Protein AF-A0A7I0JDM7-F1 (afdb_monomer)

pLDDT: mean 77.12, std 17.49, range [28.25, 97.5]

Nearest PDB structures (foldseek):
  3jyo-assembly1_A  TM=7.311E-01  e=2.366E-06  Corynebacterium glutamicum ATCC 13032
  3pgj-assembly2_C  TM=6.705E-01  e=1.230E-04  Vibrio cholerae O1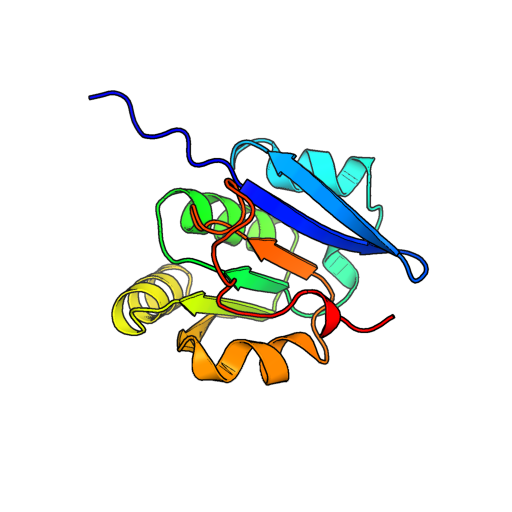 biovar El Tor str. N16961
  3o8q-assembly1_A  TM=6.409E-01  e=1.230E-04  Vibrio cholerae O1 biovar El Tor str. N16961
  3o8q-assembly1_B  TM=6.650E-01  e=2.326E-04  Vibrio cholerae O1 biovar El Tor str. N16961
  3pwz-assembly1_A  TM=7.160E-01  e=1.144E-03  Pseudomonas putida

Structure (mmCIF, N/CA/C/O backbone):
data_AF-A0A7I0JDM7-F1
#
_entry.id   AF-A0A7I0JDM7-F1
#
loop_
_atom_site.group_PDB
_atom_site.id
_atom_site.type_symbol
_atom_site.label_atom_id
_atom_site.label_alt_id
_atom_site.label_comp_id
_atom_site.label_asym_id
_atom_site.label_entity_id
_atom_site.label_seq_id
_atom_site.pdbx_PDB_ins_code
_atom_site.Cartn_x
_atom_site.Cartn_y
_atom_site.Cartn_z
_atom_site.occupancy
_atom_site.B_iso_or_equiv
_atom_site.auth_seq_id
_atom_site.auth_comp_id
_atom_site.auth_asym_id
_atom_site.auth_atom_id
_atom_site.pdbx_PDB_model_num
ATOM 1 N N . ALA A 1 1 ? 2.809 16.773 -22.679 1.00 34.84 1 ALA A N 1
ATOM 2 C CA . ALA A 1 1 ? 3.310 15.704 -21.801 1.00 34.84 1 ALA A CA 1
ATOM 3 C C . ALA A 1 1 ? 2.082 15.078 -21.173 1.00 34.84 1 ALA A C 1
ATOM 5 O O . ALA A 1 1 ? 1.463 15.714 -20.337 1.00 34.84 1 ALA A O 1
ATOM 6 N N . ALA A 1 2 ? 1.614 13.968 -21.742 1.00 28.25 2 ALA A N 1
ATOM 7 C CA . ALA A 1 2 ? 0.482 13.238 -21.197 1.00 28.25 2 ALA A CA 1
ATOM 8 C C . ALA A 1 2 ? 1.018 12.474 -19.989 1.00 28.25 2 ALA A C 1
ATOM 10 O O . ALA A 1 2 ? 1.854 11.588 -20.162 1.00 28.25 2 ALA A O 1
ATOM 11 N N . ASP A 1 3 ? 0.626 12.919 -18.798 1.00 33.66 3 ASP A N 1
ATOM 12 C CA . ASP A 1 3 ? 0.802 12.178 -17.558 1.00 33.66 3 ASP A CA 1
ATOM 13 C C . ASP A 1 3 ? 0.358 10.737 -17.801 1.00 33.66 3 ASP A C 1
ATOM 15 O O . ASP A 1 3 ? -0.779 10.495 -18.211 1.00 33.66 3 ASP A O 1
ATOM 19 N N . GLU A 1 4 ? 1.284 9.794 -17.624 1.00 35.41 4 GLU A N 1
ATOM 20 C CA . GLU A 1 4 ? 0.979 8.370 -17.599 1.00 35.41 4 GLU A CA 1
ATOM 21 C C . GLU A 1 4 ? -0.130 8.175 -16.569 1.00 35.41 4 GLU A C 1
ATOM 23 O O . GLU A 1 4 ? 0.100 8.271 -15.361 1.00 35.41 4 GLU A O 1
ATOM 28 N N . ILE A 1 5 ? -1.349 7.956 -17.061 1.00 36.09 5 ILE A N 1
ATOM 29 C CA . ILE A 1 5 ? -2.480 7.505 -16.264 1.00 36.09 5 ILE A CA 1
ATOM 30 C C . ILE A 1 5 ? -2.035 6.159 -15.696 1.00 36.09 5 ILE A C 1
ATOM 32 O O . ILE A 1 5 ? -2.026 5.135 -16.377 1.00 36.09 5 ILE A O 1
ATOM 36 N N . GLY A 1 6 ? -1.495 6.211 -14.481 1.00 45.19 6 GLY A N 1
ATOM 37 C CA . GLY A 1 6 ? -0.939 5.062 -13.801 1.00 45.19 6 GLY A CA 1
ATOM 38 C C . GLY A 1 6 ? -2.084 4.150 -13.404 1.00 45.19 6 GLY A C 1
ATOM 39 O O . GLY A 1 6 ? -2.763 4.416 -12.414 1.00 45.19 6 GLY A O 1
ATOM 40 N N . ALA A 1 7 ? -2.291 3.103 -14.197 1.00 49.16 7 ALA A N 1
ATOM 41 C CA . ALA A 1 7 ? -3.211 2.026 -13.883 1.00 49.16 7 ALA A CA 1
ATOM 42 C C . ALA A 1 7 ? -2.845 1.426 -12.516 1.00 49.16 7 ALA A C 1
ATOM 44 O O . ALA A 1 7 ? -1.697 1.036 -12.281 1.00 49.16 7 ALA A O 1
A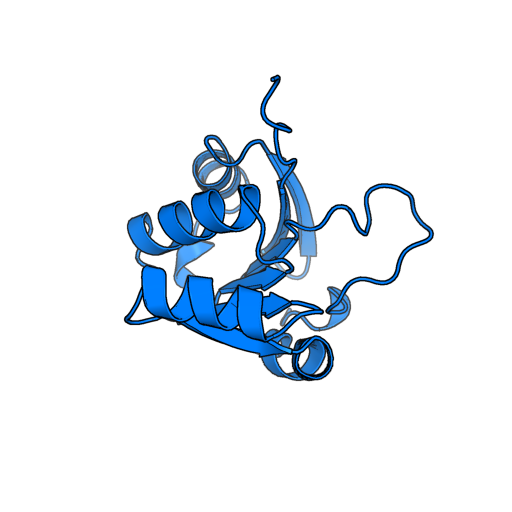TOM 45 N N . VAL A 1 8 ? -3.813 1.389 -11.601 1.00 55.09 8 VAL A N 1
ATOM 46 C CA . VAL A 1 8 ? -3.693 0.700 -10.315 1.00 55.09 8 VAL A CA 1
ATOM 47 C C . VAL A 1 8 ? -4.380 -0.647 -10.454 1.00 55.09 8 VAL A C 1
ATOM 49 O O . VAL A 1 8 ? -5.594 -0.700 -10.636 1.00 55.09 8 VAL A O 1
ATOM 52 N N . ASN A 1 9 ? -3.615 -1.728 -10.329 1.00 64.94 9 ASN A N 1
ATOM 53 C CA . ASN A 1 9 ? -4.160 -3.069 -10.169 1.00 64.94 9 ASN A CA 1
ATOM 54 C C . ASN A 1 9 ? -4.345 -3.324 -8.671 1.00 64.94 9 ASN A C 1
ATOM 56 O O . ASN A 1 9 ? -3.393 -3.581 -7.935 1.00 64.94 9 ASN A O 1
ATOM 60 N N . THR A 1 10 ? -5.574 -3.207 -8.199 1.00 62.50 10 THR A N 1
ATOM 61 C CA . THR A 1 10 ? -5.927 -3.404 -6.794 1.00 62.50 10 THR A CA 1
ATOM 62 C C . THR A 1 10 ? -6.244 -4.863 -6.555 1.00 62.50 10 THR A C 1
ATOM 64 O O . THR A 1 10 ? -7.078 -5.397 -7.276 1.00 62.50 10 THR A O 1
ATOM 67 N N . LEU A 1 11 ? -5.624 -5.488 -5.554 1.00 66.25 11 LEU A N 1
ATOM 68 C CA . LEU A 1 11 ? -6.001 -6.809 -5.070 1.00 66.25 11 LEU A CA 1
ATOM 69 C C . LEU A 1 11 ? -6.487 -6.708 -3.620 1.00 66.25 11 LEU A C 1
ATOM 71 O O . LEU A 1 11 ? -5.849 -6.077 -2.777 1.00 66.25 11 LEU A O 1
ATOM 75 N N . TRP A 1 12 ? -7.610 -7.332 -3.304 1.00 66.06 12 TRP A N 1
ATOM 76 C CA . TRP A 1 12 ? -8.112 -7.392 -1.931 1.00 66.06 12 TRP A CA 1
ATOM 77 C C . TRP A 1 12 ? -8.641 -8.781 -1.626 1.00 66.06 12 TRP A C 1
ATOM 79 O O . TRP A 1 12 ? -8.953 -9.545 -2.539 1.00 66.06 12 TRP A O 1
ATOM 89 N N . PHE A 1 13 ? -8.704 -9.102 -0.340 1.00 62.12 13 PHE A N 1
ATOM 90 C CA . PHE A 1 13 ? -9.249 -10.365 0.126 1.00 62.12 13 PHE A CA 1
ATOM 91 C C . PHE A 1 13 ? -10.645 -10.149 0.703 1.00 62.12 13 PHE A C 1
ATOM 93 O O . PHE A 1 13 ? -10.855 -9.250 1.522 1.00 62.12 13 PHE A O 1
ATOM 100 N N . GLU A 1 14 ? -11.593 -10.962 0.255 1.00 58.34 14 GLU A N 1
ATOM 101 C CA . GLU A 1 14 ? -12.970 -10.974 0.739 1.00 58.34 14 GLU A CA 1
ATOM 102 C C . GLU A 1 14 ? -13.489 -12.412 0.722 1.00 58.34 14 GLU A C 1
ATOM 104 O O . GLU A 1 14 ? -13.408 -13.091 -0.302 1.00 58.34 14 GLU A O 1
ATOM 109 N N . ASP A 1 15 ? -13.990 -12.882 1.866 1.00 59.66 15 ASP A N 1
ATOM 110 C CA . ASP A 1 15 ? -14.572 -14.219 2.044 1.00 59.66 15 ASP A CA 1
ATOM 111 C C . ASP A 1 15 ? -13.699 -15.383 1.529 1.00 59.66 15 ASP A C 1
ATOM 113 O O . ASP A 1 15 ? -14.197 -16.322 0.903 1.00 59.66 15 ASP A O 1
ATOM 117 N N . GLY A 1 16 ? -12.385 -15.362 1.769 1.00 55.50 16 GLY A N 1
ATOM 118 C CA . GLY A 1 16 ? -11.511 -16.426 1.271 1.00 55.50 16 GLY A CA 1
ATOM 119 C C . GLY A 1 16 ? -11.068 -16.253 -0.191 1.00 55.50 16 GLY A C 1
ATOM 120 O O . GLY A 1 16 ? -10.357 -17.116 -0.713 1.00 55.50 16 GLY A O 1
ATOM 121 N N . VAL A 1 17 ? -11.499 -15.185 -0.872 1.00 47.00 17 VAL A N 1
ATOM 122 C CA . VAL A 1 17 ? -11.291 -14.968 -2.309 1.00 47.00 17 VAL A CA 1
ATOM 123 C C . VAL A 1 17 ? -10.426 -13.735 -2.554 1.00 47.00 17 VAL A C 1
ATOM 125 O O . VAL A 1 17 ? -10.699 -12.644 -2.058 1.00 47.00 17 VAL A O 1
ATOM 128 N N . LEU A 1 18 ? -9.392 -13.913 -3.380 1.00 55.62 18 LEU A N 1
ATOM 129 C CA . LEU A 1 18 ? -8.583 -12.820 -3.903 1.00 55.62 18 LEU A CA 1
ATOM 130 C C . LEU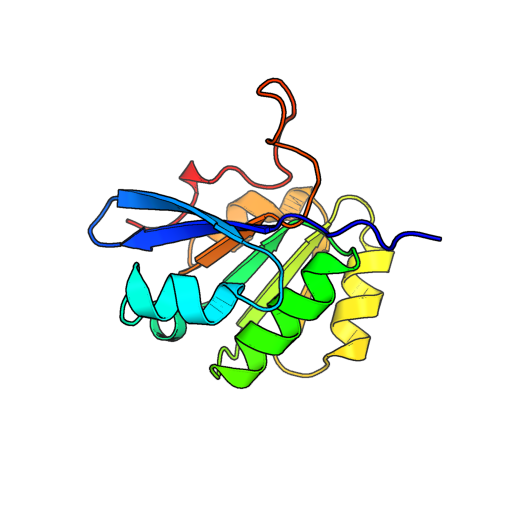 A 1 18 ? -9.305 -12.164 -5.084 1.00 55.62 18 LEU A C 1
ATOM 132 O O . LEU A 1 18 ? -9.475 -12.776 -6.141 1.00 55.62 18 LEU A O 1
ATOM 136 N N . TRP A 1 19 ? -9.678 -10.906 -4.917 1.00 61.31 19 TRP A N 1
ATOM 137 C CA . TRP A 1 19 ? -10.318 -10.088 -5.939 1.00 61.31 19 TRP A CA 1
ATOM 138 C C . TRP A 1 19 ? -9.325 -9.141 -6.598 1.00 61.31 19 TRP A C 1
ATOM 140 O O . TRP A 1 19 ? -8.288 -8.824 -6.017 1.00 61.31 19 TRP A O 1
ATOM 150 N N . GLY A 1 20 ? -9.637 -8.690 -7.818 1.00 57.31 20 GLY A N 1
ATOM 151 C CA . GLY A 1 20 ? -8.788 -7.787 -8.588 1.00 57.31 20 GLY A CA 1
ATOM 152 C C . GLY A 1 20 ? -9.568 -6.748 -9.392 1.00 57.31 20 GLY A C 1
ATOM 153 O O . GLY A 1 20 ? -10.549 -7.089 -10.049 1.00 57.31 20 GLY A O 1
ATOM 154 N N . GLY A 1 21 ? -9.109 -5.495 -9.383 1.00 58.75 21 GLY A N 1
ATOM 155 C CA . GLY A 1 21 ? -9.690 -4.394 -10.160 1.00 58.75 21 GLY A CA 1
ATOM 156 C C . GLY A 1 21 ? -8.623 -3.483 -10.768 1.00 58.75 21 GLY A C 1
ATOM 157 O O . GLY A 1 21 ? -7.603 -3.225 -10.136 1.00 58.75 21 GLY A O 1
ATOM 158 N N . ASN A 1 22 ? -8.849 -2.993 -11.991 1.00 54.50 22 ASN A N 1
ATOM 159 C CA . ASN A 1 22 ? -8.007 -1.976 -12.629 1.00 54.50 22 ASN A CA 1
ATOM 160 C C . ASN A 1 22 ? -8.696 -0.612 -12.486 1.00 54.50 22 ASN A C 1
ATOM 162 O O . ASN A 1 22 ? -9.808 -0.429 -12.982 1.00 54.50 22 ASN A O 1
ATOM 166 N N . THR A 1 23 ? -8.073 0.317 -11.767 1.00 55.00 23 THR A N 1
ATOM 167 C CA . THR A 1 23 ? -8.658 1.628 -11.455 1.00 55.00 23 THR A CA 1
ATOM 168 C C . THR A 1 23 ? -7.646 2.743 -11.661 1.00 55.00 23 THR A C 1
ATOM 170 O O . THR A 1 23 ? -6.484 2.606 -11.280 1.00 55.00 23 THR A O 1
ATOM 173 N N . ASP A 1 24 ? -8.093 3.890 -12.162 1.00 62.47 24 ASP A N 1
ATOM 174 C CA . ASP A 1 24 ? -7.325 5.128 -12.038 1.00 62.47 24 ASP A CA 1
ATOM 175 C C . ASP A 1 24 ? -7.281 5.531 -10.556 1.00 62.47 24 ASP A C 1
ATOM 177 O O . ASP A 1 24 ? -8.259 5.342 -9.827 1.00 62.47 24 ASP A O 1
ATOM 181 N N . GLY A 1 25 ? -6.174 6.120 -10.086 1.00 56.94 25 GLY A N 1
ATOM 182 C CA . GLY A 1 25 ? -5.992 6.461 -8.664 1.00 56.94 25 GLY A CA 1
ATOM 183 C C . GLY A 1 25 ? -7.117 7.311 -8.040 1.00 56.94 25 GLY A C 1
ATOM 184 O O . GLY A 1 25 ? -7.282 7.294 -6.825 1.00 56.94 25 GLY A O 1
ATOM 185 N N . TYR A 1 26 ? -7.921 8.003 -8.859 1.00 57.44 26 TYR A N 1
ATOM 186 C CA . TYR A 1 26 ? -9.092 8.787 -8.440 1.00 57.44 26 TYR A CA 1
ATOM 187 C C . TYR A 1 26 ? -10.342 7.935 -8.133 1.00 57.44 26 TYR A C 1
ATOM 189 O O . TYR A 1 26 ? -11.169 8.331 -7.317 1.00 57.44 26 TYR A O 1
ATOM 197 N N . GLY A 1 27 ? -10.492 6.772 -8.776 1.00 72.88 27 GLY A N 1
ATOM 198 C CA . GLY A 1 27 ? -11.628 5.855 -8.603 1.00 72.88 27 GLY A CA 1
ATOM 199 C C . GLY A 1 27 ? -11.352 4.681 -7.660 1.00 72.88 27 GLY A C 1
ATOM 200 O O . GLY A 1 27 ? -12.276 3.949 -7.318 1.00 72.88 27 GLY A O 1
ATOM 201 N N . PHE A 1 28 ? -10.102 4.518 -7.218 1.00 81.81 28 PHE A N 1
ATOM 202 C CA . PHE A 1 28 ? -9.623 3.396 -6.403 1.00 81.81 28 PHE A CA 1
ATOM 203 C C . PHE A 1 28 ? -10.506 3.090 -5.180 1.00 81.81 28 PHE A C 1
ATOM 205 O O . PHE A 1 28 ? -11.058 1.999 -5.063 1.00 81.81 28 PHE A O 1
ATOM 212 N N . ALA A 1 29 ? -10.674 4.057 -4.272 1.00 80.81 29 ALA A N 1
ATOM 213 C CA . ALA A 1 29 ? -11.401 3.814 -3.025 1.00 80.81 29 ALA A CA 1
ATOM 214 C C . ALA A 1 29 ? -12.905 3.623 -3.254 1.00 80.81 29 ALA A C 1
ATOM 216 O O . ALA A 1 29 ? -13.531 2.856 -2.537 1.00 80.81 29 ALA A O 1
ATOM 217 N N . ALA A 1 30 ? -13.483 4.303 -4.249 1.00 81.25 30 ALA A N 1
ATOM 218 C CA . ALA A 1 30 ? -14.891 4.132 -4.600 1.00 81.25 30 ALA A CA 1
ATOM 219 C C . ALA A 1 30 ? -15.163 2.731 -5.169 1.00 81.25 30 ALA A C 1
ATOM 221 O O . ALA A 1 30 ? -16.158 2.111 -4.813 1.00 81.25 30 ALA A O 1
ATOM 222 N N . ASN A 1 31 ? -14.251 2.208 -5.995 1.00 79.88 31 ASN A N 1
ATOM 223 C CA . ASN A 1 31 ? -14.351 0.852 -6.521 1.00 79.88 31 ASN A CA 1
ATOM 224 C C . ASN A 1 31 ? -14.292 -0.197 -5.399 1.00 79.88 31 ASN A C 1
ATOM 226 O O . ASN A 1 31 ? -15.131 -1.095 -5.379 1.00 79.88 31 ASN A O 1
ATOM 230 N N . LEU A 1 32 ? -13.369 -0.039 -4.442 1.00 80.81 32 LEU A N 1
ATOM 231 C CA . LEU A 1 32 ? -13.291 -0.906 -3.262 1.00 80.81 32 LEU A CA 1
ATOM 232 C C . LEU A 1 32 ? -14.509 -0.758 -2.338 1.00 80.81 32 LEU A C 1
ATOM 234 O O . LEU A 1 32 ? -14.983 -1.745 -1.794 1.00 80.81 32 LEU A O 1
ATOM 238 N N . ASP A 1 33 ? -15.057 0.444 -2.164 1.00 83.62 33 ASP A N 1
ATOM 239 C CA . ASP A 1 33 ? -16.289 0.618 -1.384 1.00 83.62 33 ASP A CA 1
ATOM 240 C C . ASP A 1 33 ? -17.478 -0.142 -1.995 1.00 83.62 33 ASP A C 1
ATOM 242 O O . ASP A 1 33 ? -18.330 -0.635 -1.258 1.00 83.62 33 ASP A O 1
ATOM 246 N N . GLU A 1 34 ? -17.539 -0.223 -3.327 1.00 81.12 34 GLU A N 1
ATOM 247 C CA . GLU A 1 34 ? -18.608 -0.901 -4.067 1.00 81.12 34 GLU A CA 1
ATOM 248 C C . GLU A 1 34 ? -18.432 -2.424 -4.103 1.00 81.12 34 GLU A C 1
ATOM 250 O O . GLU A 1 34 ? -19.403 -3.154 -3.916 1.00 81.12 34 GLU A O 1
ATOM 255 N N . HIS A 1 35 ? -17.206 -2.900 -4.331 1.00 77.62 35 HIS A N 1
ATOM 256 C CA . HIS A 1 35 ? -16.927 -4.317 -4.587 1.00 77.62 35 HIS A CA 1
ATOM 257 C C . HIS A 1 35 ? -16.319 -5.059 -3.394 1.00 77.62 35 HIS A C 1
ATOM 259 O O . HIS A 1 35 ? -16.149 -6.264 -3.494 1.00 77.62 35 HIS A O 1
ATOM 265 N N . ALA A 1 36 ? -15.959 -4.354 -2.317 1.00 77.50 36 ALA A N 1
ATOM 266 C CA . ALA A 1 36 ? -15.249 -4.892 -1.155 1.00 77.50 36 ALA A CA 1
ATOM 267 C C . ALA A 1 36 ? -15.702 -4.232 0.166 1.00 77.50 36 ALA A C 1
ATOM 269 O O . ALA A 1 36 ? -14.883 -3.660 0.900 1.00 77.50 36 ALA A O 1
ATOM 270 N N . PRO A 1 37 ? -17.004 -4.202 0.492 1.00 79.94 37 PRO A N 1
ATOM 271 C CA . PRO A 1 37 ? -17.511 -3.445 1.631 1.00 79.94 37 PRO A CA 1
ATOM 272 C C . PRO A 1 37 ? -16.788 -3.809 2.938 1.00 79.94 37 PRO A C 1
ATOM 274 O O . PRO A 1 37 ? -16.809 -4.939 3.410 1.00 79.94 37 PRO A O 1
ATOM 277 N N . GLY A 1 38 ? -16.167 -2.809 3.570 1.00 82.12 38 GLY A N 1
ATOM 278 C CA . GLY A 1 38 ? -15.433 -2.992 4.828 1.00 82.12 38 GLY A CA 1
ATOM 279 C C . GLY A 1 38 ? -13.922 -3.193 4.687 1.00 82.12 38 GLY A C 1
ATOM 280 O O . GLY A 1 38 ? -13.249 -3.186 5.716 1.00 82.12 38 GLY A O 1
ATOM 281 N N . TRP A 1 39 ? -13.380 -3.240 3.465 1.00 82.94 39 TRP A N 1
ATOM 282 C CA . TRP A 1 39 ? -11.947 -3.393 3.163 1.00 82.94 39 TRP A CA 1
ATOM 283 C C . TRP A 1 39 ? -11.012 -2.533 4.033 1.00 82.94 39 TRP A C 1
ATOM 285 O O . TRP A 1 39 ? -9.981 -3.003 4.510 1.00 82.94 39 TRP A O 1
ATOM 295 N N . ALA A 1 40 ? -11.389 -1.282 4.320 1.00 83.44 40 ALA A N 1
ATOM 296 C CA . ALA A 1 40 ? -10.580 -0.349 5.110 1.00 83.44 40 ALA A CA 1
ATOM 297 C C . ALA A 1 40 ? -10.406 -0.752 6.592 1.00 83.44 40 ALA A C 1
ATOM 299 O O . ALA A 1 40 ? -9.619 -0.138 7.314 1.00 83.44 40 ALA A O 1
ATOM 300 N N . LYS A 1 41 ? -11.147 -1.762 7.067 1.00 82.81 41 LYS A N 1
ATOM 301 C CA . LYS A 1 41 ? -11.072 -2.302 8.433 1.00 82.81 41 LYS A CA 1
ATOM 302 C C . LYS A 1 41 ? -10.299 -3.618 8.515 1.00 82.81 41 LYS A C 1
ATOM 304 O O . LYS A 1 41 ? -10.047 -4.076 9.627 1.00 82.81 41 LY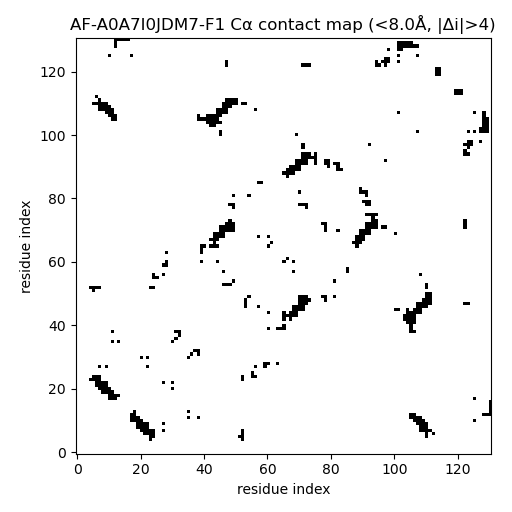S A O 1
ATOM 309 N N . ASN A 1 42 ? -9.901 -4.194 7.380 1.00 80.69 42 ASN A N 1
ATOM 310 C CA . ASN A 1 42 ? -9.339 -5.546 7.309 1.00 80.69 42 ASN A CA 1
ATOM 311 C C . ASN A 1 42 ? -7.851 -5.615 7.682 1.00 80.69 42 ASN A C 1
ATOM 313 O O . ASN A 1 42 ? -7.238 -6.669 7.575 1.00 80.69 42 ASN A O 1
ATOM 317 N N . GLY A 1 43 ? -7.274 -4.506 8.152 1.00 85.56 43 GLY A N 1
ATOM 318 C CA . GLY A 1 43 ? -5.907 -4.450 8.652 1.00 85.56 43 GLY A CA 1
ATOM 319 C C . GLY A 1 43 ? -4.995 -3.548 7.815 1.00 85.56 43 GLY A C 1
ATOM 320 O O . GLY A 1 43 ? -5.468 -2.616 7.159 1.00 85.56 43 GLY A O 1
ATOM 321 N N . PRO A 1 44 ? -3.676 -3.773 7.890 1.00 92.88 44 PRO A N 1
ATOM 322 C CA . PRO A 1 44 ? -2.671 -3.054 7.121 1.00 92.88 44 PRO A CA 1
ATOM 323 C C . PRO A 1 44 ? -2.880 -3.153 5.608 1.00 92.88 44 PRO A C 1
ATOM 325 O O . PRO A 1 44 ? -3.298 -4.190 5.092 1.00 92.88 44 PRO A O 1
ATOM 328 N N . ALA A 1 45 ? -2.509 -2.093 4.893 1.00 92.94 45 ALA A N 1
ATOM 329 C CA . ALA A 1 45 ? -2.484 -2.075 3.435 1.00 92.94 45 ALA A CA 1
ATOM 330 C C . ALA A 1 45 ? -1.044 -2.122 2.917 1.00 92.94 45 ALA A C 1
ATOM 332 O O . ALA A 1 45 ? -0.223 -1.270 3.260 1.00 92.94 45 ALA A O 1
ATOM 333 N N . VAL A 1 46 ? -0.739 -3.078 2.045 1.00 93.75 46 VAL A N 1
ATOM 334 C CA . VAL A 1 46 ? 0.544 -3.170 1.343 1.00 93.75 46 VAL A CA 1
ATOM 335 C C . VAL A 1 46 ? 0.401 -2.543 -0.039 1.00 93.75 46 VAL A C 1
ATOM 337 O O . VAL A 1 46 ? -0.491 -2.899 -0.799 1.00 93.75 46 VAL A O 1
ATOM 340 N N . VAL A 1 47 ? 1.283 -1.608 -0.389 1.00 92.38 47 VAL A N 1
ATOM 341 C CA . VAL A 1 47 ? 1.310 -0.944 -1.700 1.00 92.38 47 VAL A CA 1
ATOM 342 C C . VAL A 1 47 ? 2.599 -1.324 -2.419 1.00 92.38 47 VAL A C 1
ATOM 344 O O . VAL A 1 47 ? 3.689 -0.964 -1.976 1.00 92.38 47 VAL A O 1
ATOM 347 N N . LEU A 1 48 ? 2.492 -2.031 -3.542 1.00 91.19 48 LEU A N 1
ATOM 348 C CA . LEU A 1 48 ? 3.632 -2.343 -4.400 1.00 91.19 48 LEU A CA 1
ATOM 349 C C . LEU A 1 48 ? 3.868 -1.186 -5.364 1.00 91.19 48 LEU A C 1
ATOM 351 O O . LEU A 1 48 ? 2.992 -0.843 -6.159 1.00 91.19 48 LEU A O 1
ATOM 355 N N . GLY A 1 49 ? 5.068 -0.618 -5.330 1.00 89.81 49 GLY A N 1
ATOM 356 C CA . GLY A 1 49 ? 5.475 0.514 -6.156 1.00 89.81 49 GLY A CA 1
ATOM 357 C C . GLY A 1 49 ? 5.592 1.823 -5.380 1.00 89.81 49 GLY A C 1
ATOM 358 O O . GLY A 1 49 ? 5.046 1.995 -4.296 1.00 89.81 49 GLY A O 1
ATOM 359 N N . ALA A 1 50 ? 6.353 2.754 -5.953 1.00 90.56 50 ALA A N 1
ATOM 360 C CA . ALA A 1 50 ? 6.572 4.090 -5.401 1.00 90.56 50 ALA A CA 1
ATOM 361 C C . ALA A 1 50 ? 6.543 5.167 -6.507 1.00 90.56 50 ALA A C 1
ATOM 363 O O . ALA A 1 50 ? 7.436 6.010 -6.597 1.00 90.56 50 ALA A O 1
ATOM 364 N N . GLY A 1 51 ? 5.563 5.068 -7.411 1.00 85.25 51 GLY A N 1
ATOM 365 C CA . GLY A 1 51 ? 5.348 5.974 -8.547 1.00 85.25 51 GLY A CA 1
ATOM 366 C C . GLY A 1 51 ? 4.201 6.966 -8.320 1.00 85.25 51 GLY A C 1
ATOM 367 O O . GLY A 1 51 ? 3.704 7.117 -7.204 1.00 85.25 51 GLY A O 1
ATOM 368 N N . GLY A 1 52 ? 3.760 7.644 -9.388 1.00 81.94 52 GLY A N 1
ATOM 369 C CA . GLY A 1 52 ? 2.651 8.609 -9.326 1.00 81.94 52 GLY A CA 1
ATOM 370 C C . GLY A 1 52 ? 1.341 7.983 -8.834 1.00 81.94 52 GLY A C 1
ATOM 371 O O . GLY A 1 52 ? 0.710 8.514 -7.923 1.00 81.94 52 GLY A O 1
ATOM 372 N N . ALA A 1 53 ? 0.998 6.796 -9.344 1.00 82.06 53 ALA A N 1
ATOM 373 C CA . ALA A 1 53 ? -0.175 6.036 -8.911 1.00 82.06 53 ALA A CA 1
ATOM 374 C C . ALA A 1 53 ? -0.137 5.669 -7.416 1.00 82.06 53 ALA A C 1
ATOM 376 O O . ALA A 1 53 ? -1.143 5.796 -6.720 1.00 82.06 53 ALA A O 1
ATOM 377 N N . SER A 1 54 ? 1.039 5.305 -6.887 1.00 88.00 54 SER A N 1
ATOM 378 C CA . SER A 1 54 ? 1.216 4.997 -5.462 1.00 88.00 54 SER A CA 1
ATOM 379 C C . SER A 1 54 ? 0.850 6.185 -4.574 1.00 88.00 54 SER A C 1
ATOM 381 O O . SER A 1 54 ? 0.249 5.995 -3.523 1.00 88.00 54 SER A O 1
ATOM 383 N N . ARG A 1 55 ? 1.157 7.421 -4.998 1.00 89.50 55 ARG A N 1
ATOM 384 C CA . ARG A 1 55 ? 0.798 8.633 -4.241 1.00 89.50 55 ARG A CA 1
ATOM 385 C C . ARG A 1 55 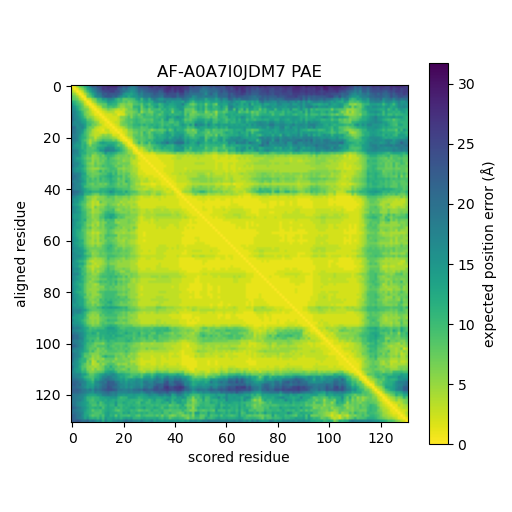? -0.718 8.800 -4.130 1.00 89.50 55 ARG A C 1
ATOM 387 O O . ARG A 1 55 ? -1.205 9.066 -3.035 1.00 89.50 55 ARG A O 1
ATOM 394 N N . ALA A 1 56 ? -1.447 8.615 -5.231 1.00 85.62 56 ALA A N 1
ATOM 395 C CA . ALA A 1 56 ? -2.908 8.697 -5.235 1.00 85.62 56 ALA A CA 1
ATOM 396 C C . ALA A 1 56 ? -3.537 7.617 -4.338 1.00 85.62 56 ALA A C 1
ATOM 398 O O . ALA A 1 56 ? -4.382 7.928 -3.502 1.00 85.62 56 ALA A O 1
ATOM 399 N N . VAL A 1 57 ? -3.050 6.374 -4.438 1.00 89.31 57 VAL A N 1
ATOM 400 C CA . VAL A 1 57 ? -3.497 5.261 -3.586 1.00 89.31 57 VAL A CA 1
ATOM 401 C C . VAL A 1 57 ? -3.241 5.557 -2.111 1.00 89.31 57 VAL A C 1
ATOM 403 O O . VAL A 1 57 ? -4.172 5.503 -1.318 1.00 89.31 57 VAL A O 1
ATOM 406 N N . ILE A 1 58 ? -2.011 5.912 -1.722 1.00 92.00 58 ILE A N 1
ATOM 407 C CA . ILE A 1 58 ? -1.673 6.168 -0.310 1.00 92.00 58 ILE A CA 1
ATOM 408 C C . ILE A 1 58 ? -2.529 7.304 0.258 1.00 92.00 58 ILE A C 1
ATOM 410 O O . ILE A 1 58 ? -2.985 7.213 1.397 1.00 92.00 58 ILE A O 1
ATOM 414 N N . HIS A 1 59 ? -2.783 8.352 -0.531 1.00 90.44 59 HIS A N 1
ATOM 415 C CA . HIS A 1 59 ? -3.687 9.426 -0.133 1.00 90.44 59 HIS A CA 1
ATOM 416 C C . HIS A 1 59 ? -5.097 8.893 0.159 1.00 90.44 59 HIS A C 1
ATOM 418 O O . HIS A 1 59 ? -5.595 9.085 1.267 1.00 90.44 59 HIS A O 1
ATOM 424 N N . ALA A 1 60 ? -5.681 8.135 -0.774 1.00 88.88 60 ALA A N 1
ATOM 425 C CA . ALA A 1 60 ? -7.005 7.544 -0.610 1.00 88.88 60 ALA A CA 1
ATOM 426 C C . ALA A 1 60 ? -7.081 6.588 0.598 1.00 88.88 60 ALA A C 1
ATOM 428 O O . ALA A 1 60 ? -8.035 6.643 1.371 1.00 88.88 60 ALA A O 1
ATOM 429 N N . LEU A 1 61 ? -6.056 5.755 0.823 1.00 91.38 61 LEU A N 1
ATOM 430 C CA . LEU A 1 61 ? -5.973 4.871 1.995 1.00 91.38 61 LEU A CA 1
ATOM 431 C C . LEU A 1 61 ? -6.002 5.673 3.310 1.00 91.38 61 LEU A C 1
ATOM 433 O O . LEU A 1 61 ? -6.720 5.307 4.246 1.00 91.38 61 LEU A O 1
ATOM 437 N N . LYS A 1 62 ? -5.266 6.791 3.380 1.00 92.12 62 LYS A N 1
ATOM 438 C CA . LYS A 1 62 ? -5.258 7.670 4.560 1.00 92.12 62 LYS A CA 1
ATOM 439 C C . LYS A 1 62 ? -6.595 8.373 4.770 1.00 92.12 62 LYS A C 1
ATOM 441 O O . LYS A 1 62 ? -7.052 8.443 5.908 1.00 92.12 62 LYS A O 1
ATOM 446 N N . GLU A 1 63 ? -7.236 8.857 3.707 1.00 90.75 63 GLU A N 1
ATOM 447 C CA . GLU A 1 63 ? -8.574 9.466 3.788 1.00 90.75 63 GLU A CA 1
ATOM 448 C C . GLU A 1 63 ? -9.630 8.476 4.295 1.00 90.75 63 GLU A C 1
ATOM 450 O O . GLU A 1 63 ? -10.541 8.855 5.030 1.00 90.75 63 GLU A O 1
ATOM 455 N N . ARG A 1 64 ? -9.468 7.187 3.977 1.00 89.19 64 ARG A N 1
ATOM 456 C CA . ARG A 1 64 ? -10.315 6.096 4.486 1.00 89.19 64 ARG A CA 1
ATOM 457 C C . ARG A 1 64 ? -9.942 5.610 5.885 1.00 89.19 64 ARG A C 1
ATOM 459 O O . ARG A 1 64 ? -10.608 4.730 6.424 1.00 89.19 64 ARG A O 1
ATOM 466 N N . GLY A 1 65 ? -8.940 6.225 6.509 1.00 91.62 65 GLY A N 1
ATOM 467 C CA . GLY A 1 65 ? -8.584 5.995 7.905 1.00 91.62 65 GLY A CA 1
ATOM 468 C C . GLY A 1 65 ? -7.674 4.792 8.145 1.00 91.62 65 GLY A C 1
ATOM 469 O O . GLY A 1 65 ? -7.525 4.389 9.301 1.00 91.62 65 GLY A O 1
ATOM 470 N N . ILE A 1 66 ? -7.042 4.238 7.105 1.00 92.75 66 ILE A N 1
ATOM 471 C CA . ILE A 1 66 ? -6.039 3.181 7.270 1.00 92.75 66 ILE A CA 1
ATOM 472 C C . ILE A 1 66 ? -4.808 3.767 7.963 1.00 92.75 66 ILE A C 1
ATOM 474 O O . ILE A 1 66 ? -4.265 4.798 7.559 1.00 92.75 66 ILE A O 1
ATOM 478 N N . LYS A 1 67 ? -4.386 3.105 9.044 1.00 93.50 67 LYS A N 1
ATOM 479 C CA . LYS A 1 67 ? -3.325 3.586 9.944 1.00 93.50 67 LYS A CA 1
ATOM 480 C C . LYS A 1 67 ? -1.979 2.898 9.744 1.00 93.50 67 LYS A C 1
ATOM 482 O O . LYS A 1 67 ? -0.992 3.390 10.281 1.00 93.50 67 LYS A O 1
ATOM 487 N N . ASP A 1 68 ? -1.947 1.787 9.015 1.00 96.12 68 ASP A N 1
ATOM 488 C CA . ASP A 1 68 ? -0.731 1.045 8.686 1.00 96.12 68 ASP A CA 1
ATOM 489 C C . ASP A 1 68 ? -0.691 0.799 7.174 1.00 96.12 68 ASP A C 1
ATOM 491 O O . ASP A 1 68 ? -1.435 -0.022 6.638 1.00 96.12 68 ASP A O 1
ATOM 495 N N . ILE A 1 69 ? 0.135 1.581 6.484 1.00 96.56 69 ILE A N 1
ATOM 496 C CA . ILE A 1 69 ? 0.360 1.513 5.043 1.00 96.56 69 ILE A CA 1
ATOM 497 C C . ILE A 1 69 ? 1.830 1.160 4.819 1.00 96.56 69 ILE A C 1
ATOM 499 O O . ILE A 1 69 ? 2.733 1.849 5.296 1.00 96.56 69 ILE A O 1
ATOM 503 N N . ARG A 1 70 ? 2.083 0.093 4.068 1.00 96.62 70 ARG A N 1
ATOM 504 C CA . ARG A 1 70 ? 3.407 -0.506 3.882 1.00 96.62 70 ARG A CA 1
ATOM 505 C C . ARG A 1 70 ? 3.782 -0.434 2.413 1.00 96.62 70 ARG A C 1
ATOM 507 O O . ARG A 1 70 ? 3.245 -1.165 1.587 1.00 96.62 70 ARG A O 1
ATOM 514 N N . ILE A 1 71 ? 4.695 0.463 2.071 1.00 96.00 71 ILE A N 1
ATOM 515 C CA . ILE A 1 71 ? 5.145 0.654 0.693 1.00 96.00 71 ILE A CA 1
ATOM 516 C C . ILE A 1 71 ? 6.290 -0.311 0.421 1.00 96.00 71 ILE A C 1
ATOM 518 O O . ILE A 1 71 ? 7.328 -0.232 1.073 1.00 96.00 71 ILE A O 1
ATOM 522 N N . VAL A 1 72 ? 6.136 -1.174 -0.576 1.00 94.38 72 VAL A N 1
ATOM 523 C CA . VAL A 1 72 ? 7.175 -2.102 -1.025 1.00 94.38 72 VAL A CA 1
ATOM 524 C C . VAL A 1 72 ? 7.640 -1.679 -2.409 1.00 94.38 72 VAL A C 1
ATOM 526 O O . VAL A 1 72 ? 6.853 -1.595 -3.351 1.00 94.38 72 VAL A O 1
ATOM 529 N N . ASN A 1 73 ? 8.936 -1.417 -2.568 1.00 92.56 73 ASN A N 1
ATOM 530 C CA . ASN A 1 73 ? 9.489 -1.044 -3.867 1.00 92.56 73 ASN A CA 1
ATOM 531 C C . ASN A 1 73 ? 10.873 -1.659 -4.105 1.00 92.56 73 ASN A C 1
ATOM 533 O O . ASN A 1 73 ? 11.662 -1.836 -3.179 1.00 92.56 73 ASN A O 1
ATOM 537 N N . ARG A 1 74 ? 11.212 -1.918 -5.379 1.00 89.50 74 ARG A N 1
ATOM 538 C CA . ARG A 1 74 ? 12.558 -2.391 -5.768 1.00 89.50 74 ARG A CA 1
ATOM 539 C C . ARG A 1 74 ? 13.651 -1.408 -5.349 1.00 89.50 74 ARG A C 1
ATOM 541 O O . ARG A 1 74 ? 14.706 -1.810 -4.879 1.00 89.50 74 ARG A O 1
ATOM 548 N N . THR A 1 75 ? 13.386 -0.113 -5.503 1.00 91.38 75 THR A N 1
ATOM 549 C CA . THR A 1 75 ? 14.284 0.957 -5.059 1.00 91.38 75 THR A CA 1
ATOM 550 C C . THR A 1 75 ? 13.782 1.507 -3.727 1.00 91.38 75 THR A C 1
ATOM 552 O O . THR A 1 75 ? 12.887 2.357 -3.719 1.00 91.38 75 THR A O 1
ATOM 555 N N . LEU A 1 76 ? 14.361 1.040 -2.615 1.00 93.31 76 LEU A N 1
ATOM 556 C CA . LEU A 1 76 ? 13.951 1.413 -1.253 1.00 93.31 76 LEU A CA 1
ATOM 557 C C . LEU A 1 76 ? 13.873 2.934 -1.054 1.00 93.31 76 LEU A C 1
ATOM 559 O O . LEU A 1 76 ? 12.859 3.431 -0.579 1.00 93.31 76 LEU A O 1
ATOM 563 N N . ALA A 1 77 ? 14.871 3.684 -1.531 1.00 95.56 77 ALA A N 1
ATOM 564 C CA . ALA A 1 77 ? 14.921 5.141 -1.380 1.00 95.56 77 ALA A CA 1
ATOM 565 C C . ALA A 1 77 ? 13.663 5.872 -1.901 1.00 95.56 77 ALA A C 1
ATOM 567 O O . ALA A 1 77 ? 13.260 6.884 -1.331 1.00 95.56 77 ALA A O 1
ATOM 568 N N . ARG A 1 78 ? 13.007 5.350 -2.953 1.00 93.81 78 ARG A N 1
ATOM 569 C CA . ARG A 1 78 ? 11.742 5.915 -3.463 1.00 93.81 78 ARG A CA 1
ATOM 570 C C . ARG A 1 78 ? 10.570 5.643 -2.518 1.00 93.81 78 ARG A C 1
ATOM 572 O O . ARG A 1 78 ? 9.733 6.516 -2.323 1.00 93.81 78 ARG A O 1
ATOM 579 N N . ALA A 1 79 ? 10.511 4.449 -1.925 1.00 95.56 79 ALA A N 1
ATOM 580 C CA . ALA A 1 79 ? 9.502 4.132 -0.918 1.00 95.56 79 ALA A CA 1
ATOM 581 C C . ALA A 1 79 ? 9.706 4.984 0.344 1.00 95.56 79 ALA A C 1
ATOM 583 O O . ALA A 1 79 ? 8.742 5.521 0.878 1.00 95.56 79 ALA A O 1
ATOM 584 N N . GLU A 1 80 ? 10.953 5.179 0.780 1.00 97.19 80 GLU A N 1
ATOM 585 C CA . GLU A 1 80 ? 11.272 6.028 1.934 1.00 97.19 80 GLU A CA 1
ATOM 586 C C . GLU A 1 80 ? 10.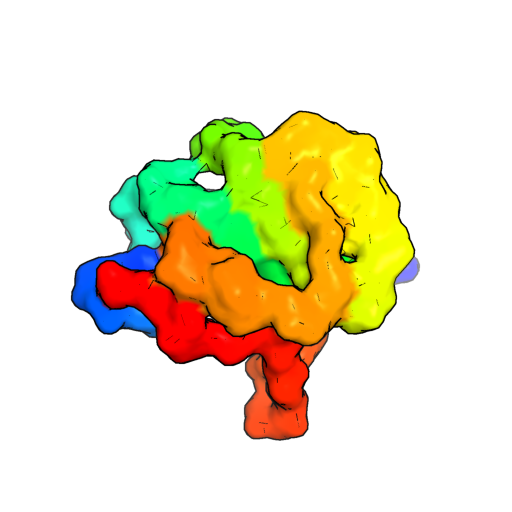901 7.496 1.701 1.00 97.19 80 GLU A C 1
ATOM 588 O O . GLU A 1 80 ? 10.450 8.171 2.625 1.00 97.19 80 GLU A O 1
ATOM 593 N N . GLU A 1 81 ? 11.072 8.007 0.478 1.00 96.50 81 GLU A N 1
ATOM 594 C CA . GLU A 1 81 ? 10.616 9.350 0.110 1.00 96.50 81 GLU A CA 1
ATOM 595 C C . GLU A 1 81 ? 9.104 9.495 0.306 1.00 96.50 81 GLU A C 1
ATOM 597 O O . GLU A 1 81 ? 8.657 10.455 0.936 1.00 96.50 81 GLU A O 1
ATOM 602 N N . LEU A 1 82 ? 8.322 8.519 -0.165 1.00 94.12 82 LEU A N 1
ATOM 603 C CA . LEU A 1 82 ? 6.876 8.497 0.045 1.00 94.12 82 LEU A CA 1
ATOM 604 C C . LEU A 1 82 ? 6.511 8.341 1.525 1.00 94.12 82 LEU A C 1
ATOM 606 O O . LEU A 1 82 ? 5.643 9.064 2.010 1.00 94.12 82 LEU A O 1
ATOM 610 N N . GLY A 1 83 ? 7.201 7.462 2.255 1.00 96.06 83 GLY A N 1
ATOM 611 C CA . GLY A 1 83 ? 7.012 7.289 3.696 1.00 96.06 83 GLY A CA 1
ATOM 612 C C . GLY A 1 83 ? 7.219 8.597 4.461 1.00 96.06 83 GLY A C 1
ATOM 613 O O . GLY A 1 83 ? 6.369 8.994 5.252 1.00 96.06 83 GLY A O 1
ATOM 614 N N . ARG A 1 84 ? 8.290 9.343 4.155 1.00 96.88 84 ARG A N 1
ATOM 615 C CA . ARG A 1 84 ? 8.526 10.677 4.734 1.00 96.88 84 ARG A CA 1
ATOM 616 C C . ARG A 1 84 ? 7.466 11.694 4.318 1.00 96.88 84 ARG A C 1
ATOM 618 O O . ARG A 1 84 ? 7.045 12.490 5.150 1.00 96.88 84 ARG A O 1
ATOM 625 N N . HIS A 1 85 ? 7.046 11.675 3.054 1.00 95.12 85 HIS A N 1
ATOM 626 C CA . HIS A 1 85 ? 6.050 12.607 2.526 1.00 95.12 85 HIS A CA 1
ATOM 627 C C . HIS A 1 85 ? 4.685 12.454 3.211 1.00 95.12 85 HIS A C 1
ATOM 629 O O . HIS A 1 85 ? 4.079 13.450 3.597 1.00 95.12 85 HIS A O 1
ATOM 635 N N . PHE A 1 86 ? 4.212 11.219 3.389 1.00 94.88 86 PHE A N 1
ATOM 636 C CA . PHE A 1 86 ? 2.916 10.949 4.015 1.00 94.88 86 PHE A CA 1
ATOM 637 C C . PHE A 1 86 ? 2.982 10.849 5.544 1.00 94.88 86 PHE A C 1
ATOM 639 O O . PHE A 1 86 ? 1.953 11.014 6.207 1.00 94.88 86 PHE A O 1
ATOM 646 N N . GLY A 1 87 ? 4.162 10.606 6.113 1.00 94.75 87 GLY A N 1
ATOM 647 C CA . GLY A 1 87 ? 4.412 10.631 7.549 1.00 94.75 87 GLY A CA 1
ATOM 648 C C . GLY A 1 87 ? 3.749 9.478 8.303 1.00 94.75 87 GLY A C 1
ATOM 649 O O . GLY A 1 87 ? 3.818 8.322 7.894 1.00 94.75 87 GLY A O 1
ATOM 650 N N . ALA A 1 88 ? 3.122 9.796 9.439 1.00 94.06 88 ALA A N 1
ATOM 651 C CA . ALA A 1 88 ? 2.581 8.802 10.363 1.00 94.06 88 ALA A CA 1
ATOM 652 C C . ALA A 1 88 ? 1.662 7.779 9.671 1.00 94.06 88 ALA A C 1
ATOM 654 O O . ALA A 1 88 ? 0.805 8.140 8.853 1.00 94.06 88 ALA A O 1
ATOM 655 N N . GLY A 1 89 ? 1.849 6.511 10.042 1.00 94.44 89 GLY A N 1
ATOM 656 C CA . GLY A 1 89 ? 1.107 5.379 9.496 1.00 94.44 89 GLY A CA 1
ATOM 657 C C . GLY A 1 89 ? 1.584 4.898 8.127 1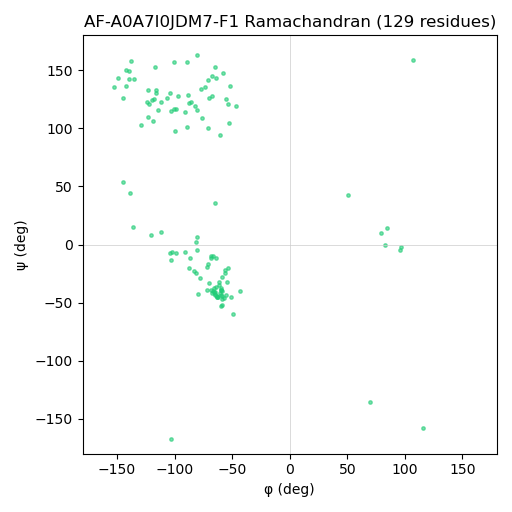.00 94.44 89 GLY A C 1
ATOM 658 O O . GLY A 1 89 ? 0.897 4.091 7.515 1.00 94.44 89 GLY A O 1
ATOM 659 N N . VAL A 1 90 ? 2.731 5.383 7.633 1.00 97.50 90 VAL A N 1
ATOM 660 C CA . VAL A 1 90 ? 3.326 4.929 6.370 1.00 97.50 90 VAL A CA 1
ATOM 661 C C . VAL A 1 90 ? 4.757 4.449 6.597 1.00 97.50 90 VAL A C 1
ATOM 663 O O . VAL A 1 90 ? 5.606 5.193 7.086 1.00 97.50 90 VAL A O 1
ATOM 666 N N . SER A 1 91 ? 5.030 3.199 6.231 1.00 97.38 91 SER A N 1
ATOM 667 C CA . SER A 1 91 ? 6.341 2.554 6.323 1.00 97.38 91 SER A CA 1
ATOM 668 C C . SER A 1 91 ? 6.867 2.178 4.936 1.00 97.38 91 SER A C 1
ATOM 670 O O . SER A 1 91 ? 6.095 1.992 3.994 1.00 97.38 91 SER A O 1
ATOM 672 N N . ALA A 1 92 ? 8.190 2.109 4.792 1.00 96.62 92 ALA A N 1
ATOM 673 C CA . ALA A 1 92 ? 8.865 1.877 3.519 1.00 96.62 92 ALA A CA 1
ATOM 674 C C . ALA A 1 92 ? 9.763 0.644 3.593 1.00 96.62 92 ALA A C 1
ATOM 676 O O . ALA A 1 92 ? 10.554 0.507 4.523 1.00 96.62 92 ALA A O 1
ATOM 677 N N . HIS A 1 93 ? 9.658 -0.219 2.585 1.00 95.88 93 HIS A N 1
ATOM 678 C CA . HIS A 1 93 ? 10.268 -1.541 2.571 1.00 95.88 93 HIS A CA 1
ATOM 679 C C . HIS A 1 93 ? 10.846 -1.882 1.196 1.00 95.88 93 HIS A C 1
ATOM 681 O O . HIS A 1 93 ? 10.361 -1.441 0.148 1.00 95.88 93 HIS A O 1
ATOM 687 N N . GLY A 1 94 ? 11.909 -2.685 1.199 1.00 91.69 94 GLY A N 1
ATOM 688 C CA . GLY A 1 94 ? 12.499 -3.235 -0.019 1.00 91.69 94 GLY A CA 1
ATOM 689 C C . GLY A 1 94 ? 11.731 -4.459 -0.521 1.00 91.69 94 GLY A C 1
ATOM 690 O O . GLY A 1 94 ? 11.004 -5.098 0.235 1.00 91.69 94 GLY A O 1
ATOM 691 N N . ALA A 1 95 ? 11.943 -4.835 -1.785 1.00 81.06 95 ALA A N 1
ATOM 692 C CA . ALA A 1 95 ? 11.253 -5.967 -2.421 1.00 81.06 95 ALA A CA 1
ATOM 693 C C . ALA A 1 95 ? 11.401 -7.319 -1.683 1.00 81.06 95 ALA A C 1
ATOM 695 O O . ALA A 1 95 ? 10.538 -8.174 -1.812 1.00 81.06 95 ALA A O 1
ATOM 696 N N . GLY A 1 96 ? 12.458 -7.514 -0.886 1.00 81.25 96 GLY A N 1
ATOM 697 C CA . GLY A 1 96 ? 12.648 -8.745 -0.107 1.00 81.25 96 GLY A CA 1
ATOM 698 C C . GLY A 1 96 ? 11.692 -8.915 1.080 1.00 81.25 96 GLY A C 1
ATOM 699 O O . GLY A 1 96 ? 11.555 -10.025 1.576 1.00 81.25 96 GLY A O 1
ATOM 700 N N . ALA A 1 97 ? 11.022 -7.848 1.525 1.00 80.50 97 ALA A N 1
ATOM 701 C CA . ALA A 1 97 ? 10.132 -7.883 2.689 1.00 80.50 97 ALA A CA 1
ATOM 702 C C . ALA A 1 97 ? 8.670 -8.214 2.333 1.00 80.50 97 ALA A C 1
ATOM 704 O O . ALA A 1 97 ? 7.847 -8.387 3.225 1.00 80.50 97 ALA A O 1
ATOM 705 N N . GLY A 1 98 ? 8.326 -8.294 1.040 1.00 74.50 98 GLY A N 1
ATOM 706 C CA . GLY A 1 98 ? 6.937 -8.400 0.584 1.00 74.50 98 GLY A CA 1
ATOM 707 C C . GLY A 1 98 ? 6.165 -9.572 1.197 1.00 74.50 98 GLY A C 1
ATOM 708 O O . GLY A 1 98 ? 5.036 -9.381 1.628 1.00 74.50 98 GLY A O 1
ATOM 709 N N . GLY A 1 99 ? 6.777 -10.758 1.290 1.00 76.38 99 GLY A N 1
ATOM 710 C CA . GLY A 1 99 ? 6.113 -11.952 1.829 1.00 76.38 99 GLY A CA 1
ATOM 711 C C . GLY A 1 99 ? 5.742 -11.839 3.311 1.00 76.38 99 GLY A C 1
ATOM 712 O O . GLY A 1 99 ? 4.628 -12.182 3.688 1.00 76.38 99 GLY A O 1
ATOM 713 N N . GLU A 1 100 ? 6.638 -11.307 4.146 1.00 83.81 100 GLU A N 1
ATOM 714 C CA . GLU A 1 100 ? 6.367 -11.112 5.579 1.00 83.81 100 GLU A CA 1
ATOM 715 C C . GLU A 1 100 ? 5.300 -10.039 5.810 1.00 83.81 100 GLU A C 1
ATOM 717 O O . GLU A 1 100 ? 4.435 -10.193 6.665 1.00 83.81 100 GLU A O 1
ATOM 722 N N . LEU A 1 101 ? 5.334 -8.966 5.015 1.00 86.56 101 LEU A N 1
ATOM 723 C CA . LEU A 1 101 ? 4.403 -7.843 5.138 1.00 86.56 101 LEU A CA 1
ATOM 724 C C . LEU A 1 101 ? 2.983 -8.175 4.681 1.00 86.56 101 LEU A C 1
ATOM 726 O O . LEU A 1 101 ? 2.069 -7.424 5.018 1.00 86.56 101 LEU A O 1
ATOM 730 N N . LEU A 1 102 ? 2.809 -9.236 3.889 1.00 85.06 102 LEU A N 1
ATOM 731 C CA . LEU A 1 102 ? 1.502 -9.696 3.429 1.00 85.06 102 LEU A CA 1
ATOM 732 C C . LEU A 1 102 ? 0.781 -10.581 4.444 1.00 85.06 102 LEU A C 1
ATOM 734 O O . LEU A 1 102 ? -0.443 -10.627 4.402 1.00 85.06 102 LEU A O 1
ATOM 738 N N . ALA A 1 103 ? 1.508 -11.224 5.363 1.00 85.00 103 ALA A N 1
ATOM 739 C CA . ALA A 1 103 ? 0.964 -12.254 6.249 1.00 85.00 103 ALA A CA 1
ATOM 740 C C . ALA A 1 103 ? -0.206 -11.778 7.133 1.00 85.00 103 ALA A C 1
ATOM 742 O O . ALA A 1 103 ? -1.057 -12.576 7.517 1.00 85.00 103 ALA A O 1
ATOM 743 N N . ASP A 1 104 ? -0.246 -10.488 7.463 1.00 86.69 104 ASP A N 1
ATOM 744 C CA . ASP A 1 104 ? -1.309 -9.830 8.228 1.00 86.69 104 ASP A CA 1
ATOM 745 C C . ASP A 1 104 ? -1.987 -8.692 7.447 1.00 86.69 104 ASP A C 1
ATOM 747 O O . ASP A 1 104 ? -2.765 -7.940 8.030 1.00 86.69 104 ASP A O 1
ATOM 751 N N . ALA A 1 105 ? -1.697 -8.525 6.153 1.00 87.06 105 ALA A N 1
ATOM 752 C CA . ALA A 1 105 ? -2.265 -7.442 5.357 1.00 87.06 105 ALA A CA 1
ATOM 753 C C . ALA A 1 105 ? -3.716 -7.737 4.961 1.00 87.06 105 ALA A C 1
ATOM 755 O O . ALA A 1 105 ? -4.025 -8.804 4.450 1.00 87.06 105 ALA A O 1
ATOM 756 N N . GLY A 1 106 ? -4.603 -6.756 5.117 1.00 86.19 106 GLY A N 1
ATOM 757 C CA . GLY A 1 106 ? -5.989 -6.853 4.644 1.00 86.19 106 GLY A CA 1
ATOM 758 C C . GLY A 1 106 ? -6.176 -6.421 3.190 1.00 86.19 106 GLY A C 1
ATOM 759 O O . GLY A 1 106 ? -7.251 -6.596 2.621 1.00 86.19 106 GLY A O 1
ATOM 760 N N . LEU A 1 107 ? -5.153 -5.797 2.598 1.00 87.62 107 LEU A N 1
ATOM 761 C CA . LEU A 1 107 ? -5.217 -5.208 1.265 1.00 87.62 107 LEU A CA 1
ATOM 762 C C . LEU A 1 107 ? -3.836 -5.191 0.601 1.00 87.62 107 LEU A C 1
ATOM 764 O O . LEU A 1 107 ? -2.861 -4.754 1.216 1.00 87.62 107 LEU A O 1
ATOM 768 N N . LEU A 1 108 ? -3.770 -5.576 -0.678 1.00 87.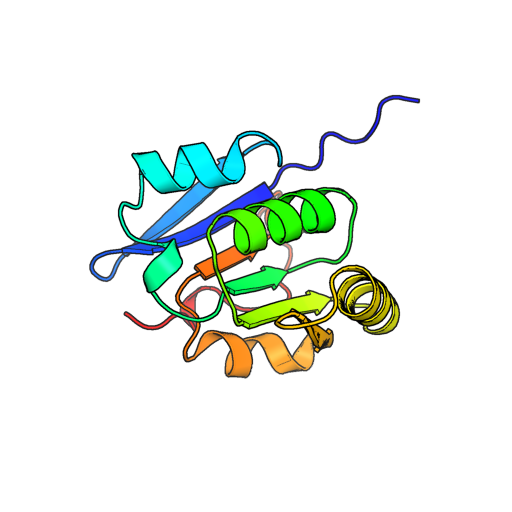88 108 LEU A N 1
ATOM 769 C CA . LEU A 1 10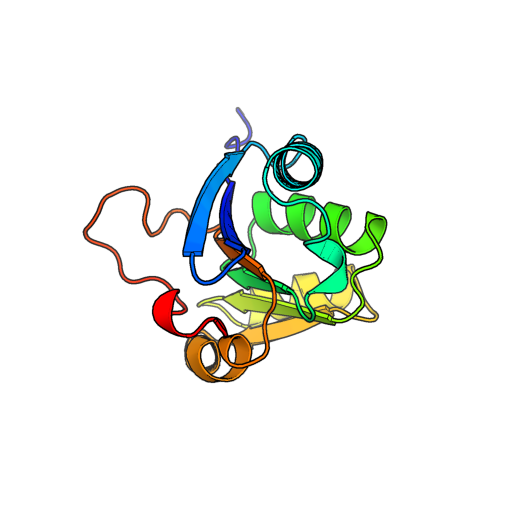8 ? -2.571 -5.489 -1.511 1.00 87.88 108 LEU A CA 1
ATOM 770 C C . LEU A 1 108 ? -2.843 -4.658 -2.768 1.00 87.88 108 LEU A C 1
ATOM 772 O O . LEU A 1 108 ? -3.483 -5.099 -3.714 1.00 87.88 108 LEU A O 1
ATOM 776 N N . VAL A 1 109 ? -2.275 -3.464 -2.849 1.00 86.94 109 VAL A N 1
ATOM 777 C CA . VAL A 1 109 ? -2.443 -2.597 -4.016 1.00 86.94 109 VAL A CA 1
ATOM 778 C C . VAL A 1 109 ? -1.193 -2.635 -4.882 1.00 86.94 109 VAL A C 1
ATOM 780 O O . VAL A 1 109 ? -0.133 -2.167 -4.469 1.00 86.94 109 VAL A O 1
ATOM 783 N N . ASN A 1 110 ? -1.295 -3.149 -6.105 1.00 85.44 110 ASN A N 1
ATOM 784 C CA . ASN A 1 110 ? -0.208 -3.090 -7.072 1.00 85.44 110 ASN A CA 1
ATOM 785 C C . ASN A 1 110 ? -0.314 -1.825 -7.933 1.00 85.44 110 ASN A C 1
ATOM 787 O O . ASN A 1 110 ? -1.216 -1.658 -8.747 1.00 85.44 110 ASN A O 1
ATOM 791 N N . THR A 1 111 ? 0.663 -0.939 -7.773 1.00 81.62 111 THR A N 1
ATOM 792 C CA . THR A 1 111 ? 0.802 0.305 -8.551 1.00 81.62 111 THR A CA 1
ATOM 793 C C . THR A 1 111 ? 2.014 0.276 -9.483 1.00 81.62 111 THR A C 1
ATOM 795 O O . THR A 1 111 ? 2.434 1.307 -10.009 1.00 81.62 111 THR A O 1
ATOM 798 N N . THR A 1 112 ? 2.635 -0.895 -9.650 1.00 75.12 112 THR A N 1
ATOM 799 C CA . THR A 1 112 ? 3.725 -1.103 -10.604 1.00 75.12 112 THR A CA 1
ATOM 800 C C . THR A 1 112 ? 3.173 -1.517 -11.963 1.00 75.12 112 THR A C 1
ATOM 802 O O . THR A 1 112 ? 2.097 -2.097 -12.054 1.00 75.12 112 THR A O 1
ATOM 805 N N . ALA A 1 113 ? 3.954 -1.296 -13.021 1.00 64.81 113 ALA A N 1
ATOM 806 C CA . ALA A 1 113 ? 3.627 -1.828 -14.341 1.00 64.81 113 ALA A CA 1
ATOM 807 C C . ALA A 1 113 ? 3.733 -3.372 -14.425 1.00 64.81 113 ALA A C 1
ATOM 809 O O . ALA A 1 113 ? 3.283 -3.972 -15.399 1.00 64.81 113 ALA A O 1
ATOM 810 N N . LEU A 1 114 ? 4.327 -4.013 -13.408 1.00 61.28 114 LEU A N 1
ATOM 811 C CA . LEU A 1 114 ? 4.541 -5.458 -13.357 1.00 61.28 114 LEU A CA 1
ATOM 812 C C . LEU A 1 114 ? 3.205 -6.165 -13.092 1.00 61.28 114 LEU A C 1
ATOM 814 O O . LEU A 1 114 ? 2.435 -5.747 -12.225 1.00 61.28 114 LEU A O 1
ATOM 818 N N . GLY A 1 115 ? 2.942 -7.241 -13.833 1.00 51.06 115 GLY A N 1
ATOM 819 C CA . GLY A 1 115 ? 1.683 -7.994 -13.781 1.00 51.06 115 GLY A CA 1
ATOM 820 C C . GLY A 1 115 ? 0.647 -7.602 -14.847 1.00 51.06 115 GLY A C 1
ATOM 821 O O . GLY A 1 115 ? -0.369 -8.280 -14.955 1.00 51.06 115 GLY A O 1
ATOM 822 N N . MET A 1 116 ? 0.900 -6.572 -15.673 1.00 49.25 116 MET A N 1
ATOM 823 C CA . MET A 1 116 ? 0.024 -6.209 -16.811 1.00 49.25 116 MET A CA 1
ATOM 824 C C . MET A 1 116 ? 0.267 -7.062 -18.067 1.00 49.25 116 MET A C 1
ATOM 826 O O . MET A 1 116 ? -0.631 -7.247 -18.887 1.00 49.25 116 MET A O 1
ATOM 830 N N . HIS A 1 117 ? 1.463 -7.632 -18.199 1.00 43.28 117 HIS A N 1
ATOM 831 C CA . HIS A 1 117 ? 1.793 -8.661 -19.179 1.00 43.28 117 HIS A CA 1
ATOM 832 C C . HIS A 1 117 ? 2.297 -9.866 -18.386 1.00 43.28 117 HIS A C 1
ATOM 834 O O . HIS A 1 117 ? 3.225 -9.717 -17.598 1.00 43.28 117 HIS A O 1
ATOM 840 N N . GLY A 1 118 ? 1.639 -11.021 -18.521 1.00 40.84 118 GLY A N 1
ATOM 841 C CA . GLY A 1 118 ? 1.704 -12.178 -17.608 1.00 40.84 118 GLY A CA 1
ATOM 842 C C . GLY A 1 118 ? 3.044 -12.915 -17.467 1.00 40.84 118 GLY A C 1
ATOM 843 O O . GLY A 1 118 ? 3.041 -14.132 -17.335 1.00 40.84 118 GLY A O 1
ATOM 844 N N . ASN A 1 119 ? 4.179 -12.217 -17.509 1.00 41.19 119 ASN A N 1
ATOM 845 C CA . ASN A 1 119 ? 5.520 -12.788 -17.436 1.00 41.19 119 ASN A CA 1
ATOM 846 C C . ASN A 1 119 ? 6.474 -12.017 -16.501 1.00 41.19 119 ASN A C 1
ATOM 848 O O . ASN A 1 119 ? 7.686 -12.208 -16.569 1.00 41.19 119 ASN A O 1
ATOM 852 N N . GLU A 1 120 ? 5.955 -11.138 -15.638 1.00 54.88 120 GLU A N 1
ATOM 853 C CA . GLU A 1 120 ? 6.765 -10.341 -14.711 1.00 54.88 120 GLU A CA 1
ATOM 854 C C . GLU A 1 120 ? 6.397 -10.622 -13.248 1.00 54.88 120 GLU A C 1
ATOM 856 O O . GLU A 1 120 ? 5.242 -10.480 -12.845 1.00 54.88 120 GLU A O 1
ATOM 861 N N . THR A 1 121 ? 7.393 -11.012 -12.446 1.00 59.75 121 THR A N 1
ATOM 862 C CA . THR A 1 121 ? 7.231 -11.334 -11.022 1.00 59.75 121 THR A CA 1
ATOM 863 C C . THR A 1 121 ? 6.939 -10.075 -10.203 1.00 59.75 121 THR A C 1
ATOM 865 O O . THR A 1 121 ? 7.703 -9.104 -10.238 1.00 59.75 121 THR A O 1
ATOM 868 N N . LEU A 1 122 ? 5.847 -10.100 -9.436 1.00 64.06 122 LEU A N 1
ATOM 869 C CA . LEU A 1 122 ? 5.497 -9.044 -8.486 1.00 64.06 122 LEU A CA 1
ATOM 870 C C . LEU A 1 122 ? 6.532 -8.948 -7.357 1.00 64.06 122 LEU A C 1
ATOM 872 O O . LEU A 1 122 ? 7.166 -9.930 -6.981 1.00 64.06 122 LEU A O 1
ATOM 876 N N . ALA A 1 123 ? 6.673 -7.755 -6.771 1.00 65.38 123 ALA A N 1
ATOM 877 C CA . ALA A 1 123 ? 7.531 -7.549 -5.599 1.00 65.38 123 ALA A CA 1
ATOM 878 C C . ALA A 1 123 ? 7.000 -8.238 -4.323 1.00 65.38 123 ALA A C 1
ATOM 880 O O . ALA A 1 123 ? 7.703 -8.281 -3.318 1.00 65.38 123 ALA A O 1
ATOM 881 N N . ALA A 1 124 ? 5.768 -8.748 -4.360 1.00 64.38 124 ALA A N 1
ATOM 882 C CA . ALA A 1 124 ? 5.180 -9.599 -3.339 1.00 64.38 124 ALA A CA 1
ATOM 883 C C . ALA A 1 124 ? 4.182 -10.562 -4.005 1.00 64.38 124 ALA A C 1
ATOM 885 O O . ALA A 1 124 ? 3.507 -10.168 -4.958 1.00 64.38 124 ALA A O 1
ATOM 886 N N . ASP A 1 125 ? 4.111 -11.806 -3.528 1.00 71.50 125 ASP A N 1
ATOM 887 C CA . ASP A 1 125 ? 3.186 -12.822 -4.044 1.00 71.50 125 ASP A CA 1
ATOM 888 C C . ASP A 1 125 ? 1.795 -12.646 -3.406 1.00 71.50 125 ASP A C 1
ATOM 890 O O . ASP A 1 125 ? 1.686 -12.780 -2.186 1.00 71.50 125 ASP A O 1
ATOM 894 N N . PRO A 1 126 ? 0.728 -12.377 -4.184 1.00 66.06 126 PRO A N 1
ATOM 895 C CA . PRO A 1 126 ? -0.628 -12.223 -3.657 1.00 66.06 126 PRO A CA 1
ATOM 896 C C . PRO A 1 126 ? -1.144 -13.424 -2.853 1.00 66.06 126 PRO A C 1
ATOM 898 O O . PRO A 1 126 ? -2.026 -13.244 -2.019 1.00 66.06 126 PRO A O 1
ATOM 901 N N . ALA A 1 127 ? -0.587 -14.626 -3.054 1.00 70.81 127 ALA A N 1
ATOM 902 C CA . ALA A 1 127 ? -0.914 -15.809 -2.253 1.00 70.81 127 ALA A CA 1
ATOM 903 C C . ALA A 1 127 ? -0.520 -15.680 -0.767 1.00 70.81 127 ALA A C 1
ATOM 905 O O . ALA A 1 127 ? -0.908 -16.518 0.042 1.00 70.81 127 ALA A O 1
ATOM 906 N N . GLY A 1 128 ? 0.258 -14.655 -0.403 1.00 66.31 128 GLY A N 1
ATOM 907 C CA . GLY A 1 128 ? 0.638 -14.359 0.977 1.00 66.31 128 GLY A CA 1
ATOM 908 C C . GLY A 1 128 ? -0.415 -13.613 1.802 1.00 66.31 128 GLY A C 1
ATOM 909 O O . GLY A 1 128 ? -0.167 -13.400 2.985 1.00 66.31 128 GLY A O 1
ATOM 910 N N . LEU A 1 129 ? -1.543 -13.193 1.212 1.00 67.56 129 LEU A N 1
ATOM 911 C CA . LEU A 1 129 ? -2.630 -12.548 1.957 1.00 67.56 129 LEU A CA 1
ATOM 912 C C . LEU A 1 129 ? -3.369 -13.558 2.862 1.00 67.56 129 LEU A C 1
ATOM 914 O O . LEU A 1 129 ? -3.587 -14.699 2.444 1.00 67.56 129 LEU A O 1
ATOM 918 N N . PRO A 1 130 ? -3.770 -13.162 4.085 1.00 67.06 130 PRO A N 1
ATOM 919 C CA . PRO A 1 130 ? -4.610 -13.978 4.951 1.00 67.06 130 PRO A CA 1
ATOM 920 C C . PRO A 1 130 ? -5.992 -14.214 4.325 1.00 67.06 130 PRO A C 1
ATOM 922 O O . PRO A 1 130 ? -6.544 -13.332 3.668 1.00 67.06 130 PRO A O 1
ATOM 925 N N . GLY A 1 131 ? -6.503 -15.431 4.552 1.00 58.53 131 GLY A N 1
ATOM 926 C CA . GLY A 1 131 ? -7.798 -15.934 4.085 1.00 58.53 131 GLY A CA 1
ATOM 927 C C . GLY A 1 131 ? -9.011 -15.182 4.620 1.00 58.53 131 GLY A C 1
ATOM 928 O O . GLY A 1 131 ? -8.955 -14.779 5.804 1.00 58.53 131 GLY A O 1
#

Solvent-accessible surface area (backbone atoms only — not comparable to full-atom values): 7000 Å² total; per-residue (Å²): 133,83,76,78,80,40,60,26,43,38,34,39,58,53,95,70,40,83,45,77,47,81,30,52,45,90,47,42,65,61,52,39,56,73,77,39,76,64,51,66,71,49,51,33,35,34,32,37,32,60,48,76,32,30,54,38,43,54,50,49,42,47,76,63,62,42,60,43,34,40,25,30,14,86,56,38,72,47,14,42,50,51,18,62,72,67,33,85,42,40,42,53,32,39,36,89,48,29,55,72,61,23,55,68,22,24,30,43,35,35,32,42,81,61,59,78,57,97,83,42,84,59,61,45,63,77,86,35,45,53,107

Foldseek 3Di:
DPPPQQWKWWWFDDPNDIDTDTDRLVCVVVVCCVPPPPLLVQAEEEEEDLDPSSLSNVVSSVVSPRQAYEYEYQDQVSQVVSCVVVDGNGYTYYLVCQLVVQQRHRIYMYRDPAPPPPPGDTSHDNVSHDD

Secondary structure (DSSP, 8-state):
------EEEEEEEETTEEEEEEEETTTHHHHHHHHSTTGGGSS-EEEE--SHHHHHHHHHHHHTT---EEEEESSHHHHHHHHHHH-TTEEEEEGGGHHHHHTT-SEEEE-SSTTSSTT---SS-GGGS--

Radius of gyration: 13.25 Å; Cα contacts (8 Å, |Δi|>4): 278; chains: 1; bounding box: 34×32×32 Å

Mean predicted aligned error: 7.77 Å

Sequence (131 aa):
AADEIGAVNTLWFEDGVLWGGNTDGYGFAANLDEHAPGWAKNGPAVVLGAGGASRAVIHALKERGIKDIRIVNRTLARAEELGRHFGAGVSAHGAGAGGELLADAGLLVNTTALGMHGNETLAADPAGLPG

=== Feature glossary ===
Feature key, reading from the visual/contextual features back to the raw sequence:

Rendered structure images. Structure images are PyMOL renders from six orthogonal camera directions. Cartoon representation draws helices as coils and strands as arrows; sticks shows the backbone as bonds; surface shows the solvent-excluded envelope. Rainbow coloring maps sequence position to hue (blue→red, N→C); chain coloring assigns a distinct color per polypeptide.

Contact-map, Ramachandran, and PAE plots. Three diagnostic plots accompany the record. The Cα contact map visualizes the tertiary structure as a 2D adjacency matrix (8 Å cutoff, sequence-local contacts suppressed). The Ramachandran plot shows the distribution of backbone (φ, ψ) torsions, with points in the α and β basins reflecting secondary structure content. The PAE plot shows AlphaFold's inter-residue confidence as a color matrix.

InterPro / GO / CATH / organism. The annotation block draws on four external resources. InterPro: which protein families and domains the sequence belongs to. GO: standardized terms for what the protein does, what process it participates in, and where in the cell it acts. CATH: which structural fold it has in the CATH hierarchy. Organism: the species of origin.

Nearest PDB structures. Structural nearest neighbors (via Foldseek easy-search vs the PDB). Reported per hit: target PDB id, E-value, and alignment TM-score. A TM-score above ~0.5 is the conventional threshold for 'same fold'.

Predicted aligned error. Predicted aligned error is AlphaFold's pairwise confidence. Unlike pLDDT (per-residue), PAE is per-residue-pair and captures whether two parts of the structure are correctly placed relative to each other. Units are ångströms of expected positional error.

Solvent-accessible surface area. SASA measures how much of the protein is reachable by solvent. It is computed by rolling a water-sized probe over the atomic surface and summing the exposed area (Å²). Per-residue SASA distinguishes core (buried, low SASA) from surface (exposed, high SASA) residues; total SASA is a whole-molecule size measure.

B-factor. Crystallographic B-factors measure how much each atom's electron density is smeared out, in Å². They rise in mobile loops and surface residues and fall in the buried interior. In AlphaFold models this column is repurposed to hold pLDDT instead.

pLDDT. For AlphaFold models, the B-factor field carries pLDDT — the model's own estimate of local accuracy on a 0–100 scale. Regions with pLDDT<50 should be treated as essentially unmodeled; they often correspond to intrinsically disordered segments.

Backbone torsions (φ/ψ). φ (phi) and ψ (psi) are the two rotatable backbone dihedrals per residue: φ is the C(i-1)–N–Cα–C torsion, ψ is the N–Cα–C–N(i+1) torsion, both in degrees on (−180°, 180°]. α-helical residues cluster near (−60°, −45°); β-strand residues near (−120°, +130°). A Ramachandran plot is simply a scatter of (φ, ψ) for every residue.

Radius of gyration, Cα contacts, bounding box. Radius of gyration (Rg) is the root-mean-square distance of Cα atoms from their centroid — a single number for overall size and compactness. A globular domain of N residues has Rg ≈ 2.2·N^0.38 Å; an extended or disordered chain has a much larger Rg. The Cα contact count is the number of residue pairs whose Cα atoms are within 8 Å and are more than four positions apart in sequence — a standard proxy for tertiary packing density. The bounding box is the smallest axis-aligned box enclosing all Cα atoms.

Secondary structure (3-state, P-SEA). Three-state secondary structure (P-SEA) collapses the eight DSSP classes into helix (a), strand (b), and coil (c). P-SEA assigns these from Cα geometry alone — distances and angles — without requiring backbone oxygens, so it works on any Cα trace.

Secondary structure (8-state, DSSP). Secondary structure is the local, repeating backbone conformation. DSSP classifies it into eight states by reading the hydrogen-bond network: three helix types (H, G, I), two β types (E, B), two non-regular types (T, S), and unstructured coil (-).

Foldseek 3Di. The Foldseek 3Di string encodes local tertiary geometry as a 20-letter alphabet — one character per residue — derived from the relative positions of nearby Cα atoms. Unlike the amino-acid sequence, 3Di is a direct function of the 3D structure, so two proteins with the same fold have similar 3Di strings even at low sequence identity.

mmCIF coordinates. Structure coordinates are given as an mmCIF _atom_site loop: one row per atom with element, residue name, chain id, sequence number, and x/y/z position in Å. Only the four main-chain atoms per residue are included here; side chains are omitted to keep the record compact.

Sequence. This is the polypeptide sequence — one letter per residue, N-terminus first. Length ranges from a few dozen residues for small domains to over a thousand for large multi-domain proteins.